Protein AF-A0A8H3KXW8-F1 (afdb_monomer)

Foldseek 3Di:
DDDPPDPPPPPKDWDQKDKDWDQDPVRDIDMDIDGQQQKFWFDDPPDPIWIWGFHTKIWDQDPVRDIFIKTFTFTWDFPVDADPPQRFTKTFGDDDPPDPDGMDGPVRTDRDSQWDKDQPQPDPQCDPPGGPPVRRIITTDPCPNVDD

Radius of gyration: 18.52 Å; Cα contacts (8 Å, |Δi|>4): 257; chains: 1; bounding box: 37×43×65 Å

Structure (mmCIF, N/CA/C/O backbone):
data_AF-A0A8H3KXW8-F1
#
_entry.id   AF-A0A8H3KXW8-F1
#
loop_
_atom_site.group_PDB
_atom_site.id
_atom_site.type_symbol
_atom_site.label_atom_id
_atom_site.label_alt_id
_atom_site.label_comp_id
_atom_site.label_asym_id
_atom_site.label_entity_id
_atom_site.label_seq_id
_atom_site.pdbx_PDB_ins_code
_atom_site.Cartn_x
_atom_site.Cartn_y
_atom_site.Cartn_z
_atom_site.occupancy
_atom_site.B_iso_or_equiv
_atom_site.auth_seq_id
_atom_site.auth_comp_id
_atom_site.auth_asym_id
_atom_site.auth_atom_id
_atom_site.pdbx_PDB_model_num
ATOM 1 N N . MET A 1 1 ? -11.038 -1.305 -41.700 1.00 39.34 1 MET A N 1
ATOM 2 C CA . MET A 1 1 ? -10.518 -0.563 -40.534 1.00 39.34 1 MET A CA 1
ATOM 3 C C . MET A 1 1 ? -9.139 -1.139 -40.227 1.00 39.34 1 MET A C 1
ATOM 5 O O . MET A 1 1 ? -9.061 -2.307 -39.873 1.00 39.34 1 MET A O 1
ATOM 9 N N . LYS A 1 2 ? -8.057 -0.414 -40.542 1.00 36.84 2 LYS A N 1
ATOM 10 C CA . LYS A 1 2 ? -6.680 -0.865 -40.278 1.00 36.84 2 LYS A CA 1
ATOM 11 C C . LYS A 1 2 ? -6.368 -0.551 -38.816 1.00 36.84 2 LYS A C 1
ATOM 13 O O . LYS A 1 2 ? -6.433 0.610 -38.436 1.00 36.84 2 LYS A O 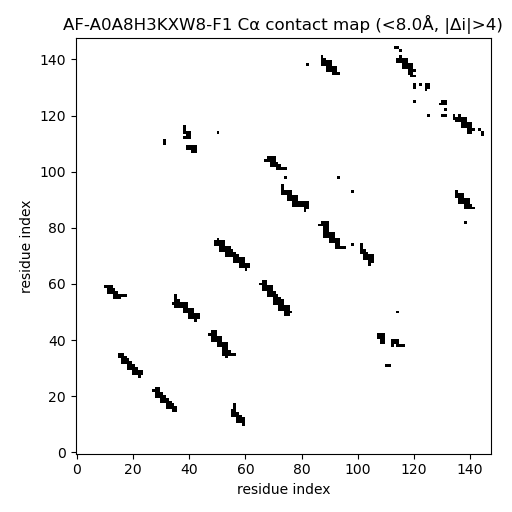1
ATOM 18 N N . PHE A 1 3 ? -6.049 -1.565 -38.020 1.00 43.12 3 PHE A N 1
ATOM 19 C CA . PHE A 1 3 ? -5.385 -1.341 -36.743 1.00 43.12 3 PHE A CA 1
ATOM 20 C C . PHE A 1 3 ? -3.927 -1.009 -37.061 1.00 43.12 3 PHE A C 1
ATOM 22 O O . PHE A 1 3 ? -3.172 -1.881 -37.491 1.00 43.12 3 PHE A O 1
ATOM 29 N N . GLU A 1 4 ? -3.548 0.261 -36.929 1.00 48.06 4 GLU A N 1
ATOM 30 C CA . GLU A 1 4 ? -2.139 0.627 -36.837 1.00 48.06 4 GLU A CA 1
ATOM 31 C C . GLU A 1 4 ? -1.618 0.024 -35.534 1.00 48.06 4 GLU A C 1
ATOM 33 O O . GLU A 1 4 ? -1.908 0.502 -34.438 1.00 48.06 4 GLU A O 1
ATOM 38 N N . ALA A 1 5 ? -0.922 -1.105 -35.643 1.00 52.34 5 ALA A N 1
ATOM 39 C CA . ALA A 1 5 ? -0.201 -1.668 -34.520 1.00 52.34 5 ALA A CA 1
ATOM 40 C C . ALA A 1 5 ? 0.919 -0.685 -34.161 1.00 52.34 5 ALA A C 1
ATOM 42 O O . ALA A 1 5 ? 1.947 -0.626 -34.836 1.00 52.34 5 ALA A O 1
ATOM 43 N N . ALA A 1 6 ? 0.710 0.108 -33.109 1.00 55.19 6 ALA A N 1
ATOM 44 C CA . ALA A 1 6 ? 1.792 0.839 -32.479 1.00 55.19 6 ALA A CA 1
ATOM 45 C C . ALA A 1 6 ? 2.798 -0.197 -31.968 1.00 55.19 6 ALA A C 1
ATOM 47 O O . ALA A 1 6 ? 2.491 -1.003 -31.086 1.00 55.19 6 ALA A O 1
ATOM 48 N N . LEU A 1 7 ? 3.994 -0.199 -32.554 1.00 43.94 7 LEU A N 1
ATOM 49 C CA . LEU A 1 7 ? 5.129 -0.992 -32.100 1.00 43.94 7 LEU A CA 1
ATOM 50 C C . LEU A 1 7 ? 5.607 -0.372 -30.783 1.00 43.94 7 LEU A C 1
ATOM 52 O O . LEU A 1 7 ? 6.553 0.411 -30.739 1.00 43.94 7 LEU A O 1
ATOM 56 N N . MET A 1 8 ? 4.878 -0.637 -29.699 1.00 49.66 8 MET A N 1
ATOM 57 C CA . MET A 1 8 ? 5.276 -0.165 -28.387 1.00 49.66 8 MET A CA 1
ATOM 58 C C . MET A 1 8 ? 6.498 -0.984 -27.973 1.00 49.66 8 MET A C 1
ATOM 60 O O . MET A 1 8 ? 6.398 -2.177 -27.690 1.00 49.66 8 MET A O 1
ATOM 64 N N . ASN A 1 9 ? 7.670 -0.355 -27.958 1.00 47.19 9 ASN A N 1
ATOM 65 C CA . ASN A 1 9 ? 8.865 -0.918 -27.345 1.00 47.19 9 ASN A CA 1
ATOM 66 C C . ASN A 1 9 ? 8.677 -0.903 -25.816 1.00 47.19 9 ASN A C 1
ATOM 68 O O . ASN A 1 9 ? 9.209 -0.047 -25.111 1.00 47.19 9 ASN A O 1
ATOM 72 N N . VAL A 1 10 ? 7.815 -1.786 -25.304 1.00 57.22 10 VAL A N 1
ATOM 73 C CA . VAL A 1 10 ? 7.442 -1.836 -23.885 1.00 57.22 10 VAL A CA 1
ATOM 74 C C . VAL A 1 10 ? 8.453 -2.689 -23.135 1.00 57.22 10 VAL A C 1
ATOM 76 O O . VAL A 1 10 ? 8.154 -3.796 -22.694 1.00 57.22 10 VAL A O 1
ATOM 79 N N . SER A 1 11 ? 9.671 -2.186 -22.948 1.00 64.31 11 SER A N 1
ATOM 80 C CA . SER A 1 11 ? 10.576 -2.765 -21.953 1.00 64.31 11 SER A CA 1
ATOM 81 C C . SER A 1 11 ? 10.154 -2.303 -20.549 1.00 64.31 11 SER A C 1
ATOM 83 O O . SER A 1 11 ? 10.885 -1.578 -19.872 1.00 64.31 11 SER A O 1
ATOM 85 N N . THR A 1 12 ? 8.940 -2.654 -20.117 1.00 73.50 12 THR A N 1
ATOM 86 C CA . THR A 1 12 ? 8.505 -2.399 -18.738 1.00 73.50 12 THR A CA 1
ATOM 87 C C . THR A 1 12 ? 9.078 -3.494 -17.851 1.00 73.50 12 THR A C 1
ATOM 89 O O . THR A 1 12 ? 8.701 -4.660 -17.956 1.00 73.50 12 THR A O 1
ATOM 92 N N . SER A 1 13 ? 10.012 -3.122 -16.980 1.00 87.38 13 SER A N 1
ATOM 93 C CA . SER A 1 13 ? 10.579 -4.025 -15.978 1.00 87.38 13 SER A CA 1
ATOM 94 C C . SER A 1 13 ? 9.800 -3.903 -14.674 1.00 87.38 13 SER A C 1
ATOM 96 O O . SER A 1 13 ? 9.566 -2.789 -14.203 1.00 87.38 13 SER A O 1
ATOM 98 N N . TRP A 1 14 ? 9.428 -5.045 -14.099 1.00 92.69 14 TRP A N 1
ATOM 99 C CA . TRP A 1 14 ? 8.703 -5.143 -12.833 1.00 92.69 14 TRP A CA 1
ATOM 100 C C . TRP A 1 14 ? 9.638 -5.544 -11.696 1.00 92.69 14 TRP A C 1
ATOM 102 O O . TRP A 1 14 ? 10.580 -6.312 -11.894 1.00 92.69 14 TRP A O 1
ATOM 112 N N . TYR A 1 15 ? 9.355 -5.042 -10.499 1.00 93.69 15 TYR A N 1
ATOM 113 C CA . TYR A 1 15 ? 10.191 -5.202 -9.318 1.00 93.69 15 TYR A CA 1
ATOM 114 C C . TYR A 1 15 ? 9.348 -5.603 -8.108 1.00 93.69 15 TYR A C 1
ATOM 116 O O . TYR A 1 15 ? 8.161 -5.297 -8.022 1.00 93.69 15 TYR A O 1
ATOM 124 N N . LYS A 1 16 ? 9.983 -6.292 -7.155 1.00 94.19 16 LYS A N 1
ATOM 125 C CA . LYS A 1 16 ? 9.381 -6.601 -5.848 1.00 94.19 16 LYS A CA 1
ATOM 126 C C . LYS A 1 16 ? 9.651 -5.525 -4.795 1.00 94.19 16 LYS A C 1
ATOM 128 O O . LYS A 1 16 ? 8.946 -5.477 -3.794 1.00 94.19 16 LYS A O 1
ATOM 133 N N . LEU A 1 17 ? 10.683 -4.714 -5.027 1.00 92.94 17 LEU A N 1
ATOM 134 C CA . LEU A 1 17 ? 11.222 -3.722 -4.108 1.00 92.94 17 LEU A CA 1
ATOM 135 C C . LEU A 1 17 ? 11.640 -2.475 -4.893 1.00 92.94 17 LEU A C 1
ATOM 137 O O . LEU A 1 17 ? 12.267 -2.594 -5.948 1.00 92.94 17 LEU A O 1
ATOM 141 N N . ALA A 1 18 ? 11.365 -1.300 -4.338 1.00 91.75 18 ALA A N 1
ATOM 142 C CA . ALA A 1 18 ? 12.002 -0.043 -4.706 1.00 91.75 18 ALA A CA 1
ATOM 143 C C . ALA A 1 18 ? 12.458 0.705 -3.450 1.00 91.75 18 ALA A C 1
ATOM 145 O O . ALA A 1 18 ? 11.984 0.449 -2.346 1.00 91.75 18 ALA A O 1
ATOM 146 N N . SER A 1 19 ? 13.383 1.643 -3.622 1.00 90.25 19 SER A N 1
ATOM 147 C CA . SER A 1 19 ? 13.744 2.580 -2.565 1.00 90.25 19 SER A CA 1
ATOM 148 C C . SER A 1 19 ? 14.071 3.939 -3.151 1.00 90.25 19 SER A C 1
ATOM 150 O O . SER A 1 19 ? 14.638 4.001 -4.245 1.00 90.25 19 SER A O 1
ATOM 152 N N . TYR A 1 20 ? 13.789 4.999 -2.407 1.00 87.50 20 TYR A N 1
ATOM 153 C CA . TYR A 1 20 ? 14.197 6.355 -2.751 1.00 87.50 20 TYR A CA 1
ATOM 154 C C . TYR A 1 20 ? 14.720 7.081 -1.513 1.00 87.50 20 TYR A C 1
ATOM 156 O O . TYR A 1 20 ? 14.417 6.699 -0.383 1.00 87.50 20 TYR A O 1
ATOM 164 N N . THR A 1 21 ? 15.541 8.100 -1.745 1.00 88.38 21 THR A N 1
ATOM 165 C CA . THR A 1 21 ? 16.119 8.948 -0.701 1.00 88.38 21 THR A CA 1
ATOM 166 C C . THR A 1 21 ? 15.577 10.358 -0.875 1.00 88.38 21 THR A C 1
ATOM 168 O O . THR A 1 21 ? 15.462 10.826 -2.008 1.00 88.38 21 THR A O 1
ATOM 171 N N . PHE A 1 22 ? 15.258 11.022 0.227 1.00 84.81 22 PHE A N 1
ATOM 172 C CA . PHE A 1 22 ? 14.834 12.416 0.257 1.00 84.81 22 PHE A CA 1
ATOM 173 C C . PHE A 1 22 ? 15.553 13.152 1.390 1.00 84.81 22 PHE A C 1
ATOM 175 O O . PHE A 1 22 ? 16.077 12.525 2.311 1.00 84.81 22 PHE A O 1
ATOM 182 N N . GLU A 1 23 ? 15.608 14.473 1.290 1.00 87.81 23 GLU A N 1
ATOM 183 C CA . GLU A 1 23 ? 16.160 15.343 2.326 1.00 87.81 23 GLU A CA 1
ATOM 184 C C . GLU A 1 23 ? 15.016 15.847 3.210 1.00 87.81 23 GLU A C 1
ATOM 186 O O . GLU A 1 23 ? 14.017 16.366 2.709 1.00 87.81 23 GLU A O 1
ATOM 191 N N . GLU A 1 24 ? 15.129 15.628 4.515 1.00 84.50 24 GLU A N 1
ATOM 192 C CA . GLU A 1 24 ? 14.207 16.164 5.515 1.00 84.50 24 GLU A CA 1
ATOM 193 C C . GLU A 1 24 ? 14.410 17.672 5.709 1.00 84.50 24 GLU A C 1
ATOM 195 O O . GLU A 1 24 ? 15.457 18.220 5.375 1.00 84.50 24 GLU A O 1
ATOM 200 N N . GLU A 1 25 ? 13.454 18.343 6.358 1.00 84.88 25 GLU A N 1
ATOM 201 C CA . GLU A 1 25 ? 13.602 19.754 6.764 1.00 84.88 25 GLU A CA 1
ATOM 202 C C . GLU A 1 25 ? 14.837 19.989 7.654 1.00 84.88 25 GLU A C 1
ATOM 204 O O . GLU A 1 25 ? 15.406 21.078 7.674 1.00 84.88 25 GLU A O 1
ATOM 209 N N . SER A 1 26 ? 15.276 18.949 8.368 1.00 86.88 26 SER A N 1
ATOM 210 C CA . SER A 1 26 ? 16.480 18.932 9.202 1.00 86.88 26 SER A CA 1
ATOM 211 C C . SER A 1 26 ? 17.795 18.866 8.402 1.00 86.88 26 SER A C 1
ATOM 213 O O . SER A 1 26 ? 18.867 18.969 8.999 1.00 86.88 26 SER A O 1
ATOM 215 N N . GLY A 1 27 ? 17.737 18.664 7.079 1.00 88.12 27 GLY A N 1
ATOM 216 C CA . GLY A 1 27 ? 18.893 18.394 6.213 1.00 88.12 27 GLY A CA 1
ATOM 217 C C . GLY A 1 27 ? 19.390 16.941 6.261 1.00 88.12 27 GLY A C 1
ATOM 218 O O . GLY A 1 27 ? 20.401 16.602 5.644 1.00 88.12 27 GLY A O 1
ATOM 219 N N . ILE A 1 28 ? 18.712 16.058 7.005 1.00 90.06 28 ILE A N 1
ATOM 220 C CA . ILE A 1 28 ? 19.045 14.630 7.068 1.00 90.06 28 ILE A CA 1
ATOM 221 C C . ILE A 1 28 ? 18.528 13.928 5.809 1.00 90.06 28 ILE A C 1
ATOM 223 O O . ILE A 1 28 ? 17.376 14.091 5.413 1.00 90.06 28 ILE A O 1
ATOM 227 N N . LEU A 1 29 ? 19.378 13.101 5.195 1.00 88.75 29 LEU A N 1
ATOM 228 C CA . LEU A 1 29 ? 18.972 12.230 4.095 1.00 88.75 29 LEU A CA 1
ATOM 229 C C . LEU A 1 29 ? 18.317 10.958 4.637 1.00 88.75 29 LEU A C 1
ATOM 231 O O . LEU A 1 29 ? 19.000 10.070 5.154 1.00 88.75 29 LEU A O 1
ATOM 235 N N . SER A 1 30 ? 17.008 10.847 4.444 1.00 85.56 30 SER A N 1
ATOM 236 C CA . SER A 1 30 ? 16.207 9.690 4.833 1.00 85.56 30 SER A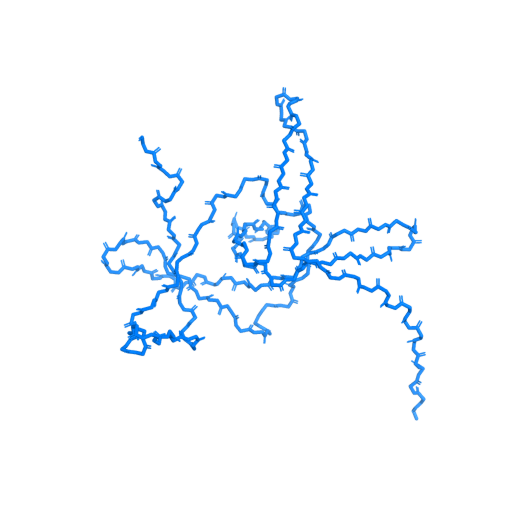 CA 1
ATOM 237 C C . SER A 1 30 ? 15.877 8.813 3.635 1.00 85.56 30 SER A C 1
ATOM 239 O O . SER A 1 30 ? 15.731 9.281 2.505 1.00 85.56 30 SER A O 1
ATOM 241 N N . LYS A 1 31 ? 15.795 7.499 3.867 1.00 87.88 31 LYS A N 1
ATOM 242 C CA . LYS A 1 31 ? 15.570 6.496 2.821 1.00 87.88 31 LYS A CA 1
ATOM 243 C C . LYS A 1 31 ? 14.308 5.690 3.096 1.00 87.88 31 LYS A C 1
ATOM 245 O O . LYS A 1 31 ? 14.187 5.071 4.148 1.00 87.88 31 LYS A O 1
ATOM 250 N N . VAL A 1 32 ? 13.427 5.633 2.104 1.00 86.00 32 VAL A N 1
ATOM 251 C CA . VAL A 1 32 ? 12.176 4.867 2.132 1.00 86.00 32 VAL A CA 1
ATOM 252 C C . VAL A 1 32 ? 12.343 3.594 1.316 1.00 86.00 32 VAL A C 1
ATOM 254 O O . VAL A 1 32 ? 12.946 3.609 0.240 1.00 86.00 32 VAL A O 1
ATOM 257 N N . TYR A 1 33 ? 11.789 2.495 1.821 1.00 89.25 33 TYR A N 1
ATOM 258 C CA . TYR A 1 33 ? 11.693 1.218 1.121 1.00 89.25 33 TYR A CA 1
ATOM 259 C C . TYR A 1 33 ? 10.227 0.910 0.825 1.00 89.25 33 TYR A C 1
ATOM 261 O O . TYR A 1 33 ? 9.369 1.114 1.675 1.00 89.25 33 TYR A O 1
ATOM 269 N N . LEU A 1 34 ? 9.958 0.422 -0.383 1.00 91.44 34 LEU A N 1
ATOM 270 C CA . LEU A 1 34 ? 8.626 0.070 -0.863 1.00 91.44 34 LEU A CA 1
ATOM 271 C C . LEU A 1 34 ? 8.639 -1.368 -1.360 1.00 91.44 34 LEU A C 1
ATOM 273 O O . LEU A 1 34 ? 9.384 -1.689 -2.290 1.00 91.44 34 LEU A O 1
ATOM 277 N N . HIS A 1 35 ? 7.784 -2.207 -0.795 1.00 92.81 35 HIS A N 1
ATOM 278 C CA . HIS A 1 35 ? 7.608 -3.596 -1.188 1.00 92.81 35 HIS A CA 1
ATOM 279 C C . HIS A 1 35 ? 6.227 -3.822 -1.794 1.00 92.81 35 HIS A C 1
ATOM 281 O O . HIS A 1 35 ? 5.257 -3.113 -1.524 1.00 92.81 35 HIS A O 1
ATOM 287 N N . LEU A 1 36 ? 6.121 -4.866 -2.614 1.00 93.12 36 LEU A N 1
ATOM 288 C CA . LEU A 1 36 ? 4.813 -5.407 -2.968 1.00 93.12 36 LEU A CA 1
ATOM 289 C C . LEU A 1 36 ? 4.063 -5.822 -1.698 1.00 93.12 36 LEU A C 1
ATOM 291 O O . LEU A 1 36 ? 4.591 -6.579 -0.889 1.00 93.12 36 LEU A O 1
ATOM 295 N N . GLY A 1 37 ? 2.817 -5.374 -1.574 1.00 92.38 37 GLY A N 1
ATOM 296 C CA . GLY A 1 37 ? 1.979 -5.616 -0.404 1.00 92.38 37 GLY A CA 1
ATOM 297 C C . GLY A 1 37 ? 2.088 -4.553 0.686 1.00 92.38 37 GLY A C 1
ATOM 298 O O . GLY A 1 37 ? 1.276 -4.597 1.606 1.00 92.38 37 GLY A O 1
ATOM 2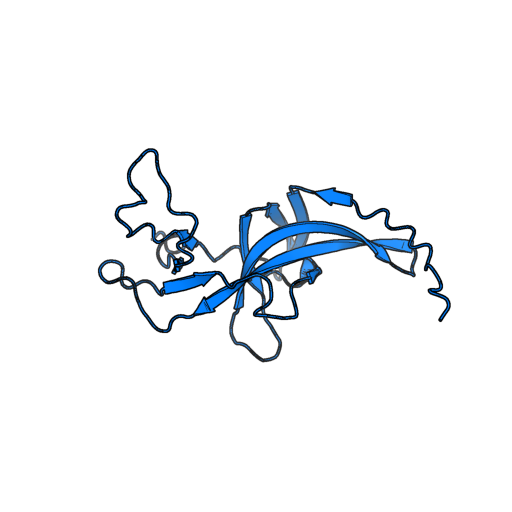99 N N . ASP A 1 38 ? 3.010 -3.589 0.577 1.00 92.69 38 ASP A N 1
ATOM 300 C CA 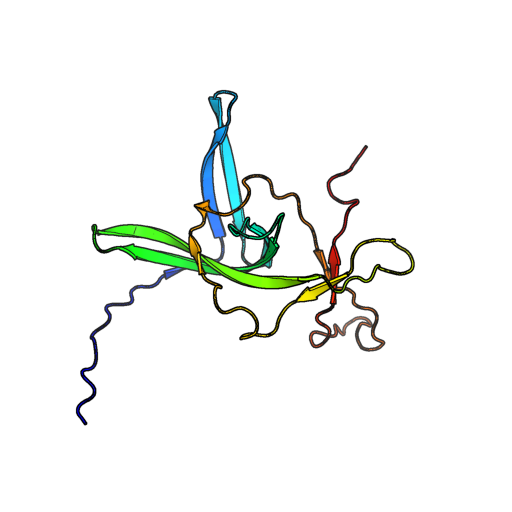. ASP A 1 38 ? 3.072 -2.483 1.533 1.00 92.69 38 ASP A CA 1
ATOM 301 C C . ASP A 1 38 ? 1.802 -1.631 1.452 1.00 92.69 38 ASP A C 1
ATOM 303 O O . ASP A 1 38 ? 1.263 -1.369 0.367 1.00 92.69 38 ASP A O 1
ATOM 307 N N . PHE A 1 39 ? 1.345 -1.184 2.620 1.00 92.19 39 PHE A N 1
ATOM 308 C CA . PHE A 1 39 ? 0.265 -0.217 2.756 1.00 92.19 39 PHE A CA 1
ATOM 309 C C . PHE A 1 39 ? 0.842 1.193 2.731 1.00 92.19 39 PHE A C 1
ATOM 311 O O . PHE A 1 39 ? 1.848 1.474 3.382 1.00 92.19 39 PHE A O 1
ATOM 318 N N . ILE A 1 40 ? 0.201 2.075 1.978 1.00 91.12 40 ILE A N 1
ATOM 319 C CA . ILE A 1 40 ? 0.671 3.439 1.759 1.00 91.12 40 ILE A CA 1
ATOM 320 C C . ILE A 1 40 ? -0.473 4.438 1.872 1.00 91.12 40 ILE A C 1
ATOM 322 O O . ILE A 1 40 ? -1.634 4.110 1.612 1.00 91.12 40 ILE A O 1
ATOM 326 N N . THR A 1 41 ? -0.107 5.668 2.217 1.00 90.81 41 THR A N 1
ATOM 327 C CA . THR A 1 41 ? -0.972 6.842 2.116 1.00 90.81 41 THR A CA 1
ATOM 328 C C . THR A 1 41 ? -0.596 7.617 0.855 1.00 90.81 41 THR A C 1
ATOM 330 O O . THR A 1 41 ? 0.587 7.824 0.574 1.00 90.81 41 THR A O 1
ATOM 333 N N . ILE A 1 42 ? -1.604 8.016 0.084 1.00 88.00 42 ILE A N 1
ATOM 334 C CA . ILE A 1 42 ? -1.494 8.877 -1.093 1.00 88.00 42 ILE A CA 1
ATOM 335 C C . ILE A 1 42 ? -2.443 10.057 -0.874 1.00 88.00 42 ILE A C 1
ATOM 337 O O . ILE A 1 42 ? -3.620 9.857 -0.573 1.00 88.00 42 ILE A O 1
ATOM 341 N N . TYR A 1 43 ? -1.943 11.277 -1.052 1.00 80.00 43 TYR A N 1
ATOM 342 C CA . TYR A 1 43 ? -2.760 12.489 -1.031 1.00 80.00 43 TYR A CA 1
ATOM 343 C C . TYR A 1 43 ? -3.263 12.770 -2.457 1.00 80.00 43 TYR A C 1
ATOM 345 O O . TYR A 1 43 ? -2.465 13.022 -3.363 1.00 80.00 43 TYR A O 1
ATOM 353 N N . GLU A 1 44 ? -4.576 12.665 -2.683 1.00 72.12 44 GLU A N 1
ATOM 354 C CA . GLU A 1 44 ? -5.225 13.140 -3.917 1.00 72.12 44 GLU A CA 1
ATOM 355 C C . GLU A 1 44 ? -5.708 14.583 -3.683 1.00 72.12 44 GLU A C 1
ATOM 357 O O . GLU A 1 44 ? -6.119 14.903 -2.574 1.00 72.12 44 GLU A O 1
ATOM 362 N N . GLU A 1 45 ? -5.657 15.453 -4.701 1.00 59.88 45 GLU A N 1
ATOM 363 C CA . GLU A 1 45 ? -5.923 16.907 -4.578 1.00 59.88 45 GLU A CA 1
ATOM 364 C C . GLU A 1 45 ? -7.272 17.261 -3.908 1.00 59.88 45 GLU A C 1
ATOM 366 O O . GLU A 1 45 ? -7.385 18.334 -3.321 1.00 59.88 45 GLU A O 1
ATOM 371 N N . ASP A 1 46 ? -8.250 16.346 -3.926 1.00 57.69 46 ASP A N 1
ATOM 372 C CA . ASP A 1 46 ? -9.606 16.535 -3.387 1.00 57.69 46 ASP A CA 1
ATOM 373 C C . ASP A 1 46 ? -9.904 15.733 -2.095 1.00 57.69 46 ASP A C 1
ATOM 375 O O . ASP A 1 46 ? -11.042 15.732 -1.613 1.00 57.69 46 ASP A O 1
ATOM 379 N N . HIS A 1 47 ? -8.931 15.005 -1.531 1.00 56.00 47 HIS A N 1
ATOM 380 C CA . HIS A 1 47 ? -9.150 14.107 -0.387 1.00 56.00 47 HIS A CA 1
ATOM 381 C C . HIS A 1 47 ? -8.087 14.258 0.707 1.00 56.00 47 HIS A C 1
ATOM 383 O O . HIS A 1 47 ? -6.893 14.239 0.426 1.00 56.00 47 HIS A O 1
ATOM 389 N N . GLU A 1 48 ? -8.540 14.343 1.966 1.00 70.25 48 GLU A N 1
ATOM 390 C CA . GLU A 1 48 ? -7.687 14.624 3.132 1.00 70.25 48 GLU A CA 1
ATOM 391 C C . GLU A 1 48 ? -6.602 13.552 3.367 1.00 70.25 48 GLU A C 1
ATOM 393 O O . GLU A 1 48 ? -5.470 13.926 3.638 1.00 70.25 48 GLU A O 1
ATOM 398 N N . GLU A 1 49 ? -6.876 12.256 3.157 1.00 79.44 49 GLU A N 1
ATOM 399 C CA . GLU A 1 49 ? -5.889 11.158 3.077 1.00 79.44 49 GLU A CA 1
ATOM 400 C C . GLU A 1 49 ? -6.527 9.949 2.361 1.00 79.44 49 GLU A C 1
ATOM 402 O O . GLU A 1 49 ? -7.652 9.568 2.682 1.00 79.44 49 GLU A O 1
ATOM 407 N N . SER A 1 50 ? -5.836 9.302 1.413 1.00 87.25 50 SER A N 1
ATOM 408 C CA . SER A 1 50 ? -6.310 8.053 0.785 1.00 87.25 50 SER A CA 1
ATOM 409 C C . SER A 1 50 ? -5.339 6.898 1.015 1.00 87.25 50 SER A C 1
ATOM 411 O O . SER A 1 50 ? -4.127 7.059 0.889 1.00 87.25 50 SER A O 1
ATOM 413 N N . TYR A 1 51 ? -5.862 5.704 1.306 1.00 91.25 51 TYR A N 1
ATOM 414 C CA . TYR A 1 51 ? -5.043 4.527 1.611 1.00 91.25 51 TYR A CA 1
ATOM 415 C C . TYR A 1 51 ? -5.054 3.507 0.481 1.00 91.25 51 TYR A C 1
ATOM 417 O O . TYR A 1 51 ? -6.098 3.218 -0.107 1.00 91.25 51 TYR A O 1
ATOM 425 N N . ALA A 1 52 ? -3.903 2.899 0.216 1.00 91.94 52 ALA A N 1
ATOM 426 C CA . ALA A 1 52 ? -3.770 1.891 -0.823 1.00 91.94 52 ALA A CA 1
ATOM 427 C C . ALA A 1 52 ? -2.777 0.788 -0.441 1.00 91.94 52 ALA A C 1
ATOM 429 O O . ALA A 1 52 ? -1.967 0.945 0.471 1.00 91.94 52 ALA A O 1
ATOM 430 N N . VAL A 1 53 ? -2.827 -0.330 -1.162 1.00 93.38 53 VAL A N 1
ATOM 431 C CA . VAL A 1 53 ? -1.826 -1.403 -1.092 1.00 93.38 53 VAL A CA 1
ATOM 432 C C . VAL A 1 53 ? -1.080 -1.511 -2.417 1.00 93.38 53 VAL A C 1
ATOM 434 O O . VAL A 1 53 ? -1.688 -1.490 -3.491 1.00 93.38 53 VAL A O 1
ATOM 437 N N . ILE A 1 54 ? 0.244 -1.651 -2.358 1.00 94.00 54 ILE A N 1
ATOM 438 C CA . ILE A 1 54 ? 1.081 -1.797 -3.552 1.00 94.00 54 ILE A CA 1
ATOM 439 C C . ILE A 1 54 ? 0.868 -3.185 -4.167 1.00 94.00 54 ILE A C 1
ATOM 441 O O . ILE A 1 54 ? 1.150 -4.217 -3.559 1.00 94.00 54 ILE A O 1
ATOM 445 N N . LYS A 1 55 ? 0.415 -3.220 -5.421 1.00 94.56 55 LYS A N 1
ATOM 446 C CA . LYS A 1 55 ? 0.227 -4.444 -6.222 1.00 94.56 55 LYS A CA 1
ATOM 447 C C . LYS A 1 55 ? 1.296 -4.630 -7.287 1.00 94.56 55 LYS A C 1
ATOM 449 O O . LYS A 1 55 ? 1.446 -5.726 -7.819 1.00 94.56 55 LYS A O 1
ATOM 454 N N . GLY A 1 56 ? 2.025 -3.569 -7.606 1.00 94.12 56 GLY A N 1
ATOM 455 C CA . GLY A 1 56 ? 3.035 -3.582 -8.645 1.00 94.12 56 GLY A CA 1
ATOM 456 C C . GLY A 1 56 ? 4.036 -2.461 -8.458 1.00 94.12 56 GLY A C 1
ATOM 457 O O . GLY A 1 56 ? 3.670 -1.367 -8.043 1.00 94.12 56 GLY A O 1
ATOM 458 N N . ILE A 1 57 ? 5.289 -2.729 -8.803 1.00 95.44 57 ILE A N 1
ATOM 459 C CA . ILE A 1 57 ? 6.341 -1.722 -8.896 1.00 95.44 57 ILE A CA 1
ATOM 460 C C . ILE A 1 57 ? 6.991 -1.916 -10.254 1.00 95.44 57 ILE A C 1
ATOM 462 O O . ILE A 1 57 ? 7.381 -3.034 -10.596 1.00 95.44 57 ILE A O 1
ATOM 466 N N . PHE A 1 58 ? 7.100 -0.854 -11.039 1.00 93.94 58 PHE A N 1
ATOM 467 C CA . PHE A 1 58 ? 7.723 -0.934 -12.350 1.00 93.94 58 PHE A CA 1
ATOM 468 C C . PHE A 1 58 ? 8.503 0.326 -12.685 1.00 93.94 58 PHE A C 1
ATOM 470 O O . PHE A 1 58 ? 8.326 1.385 -12.086 1.00 93.94 58 PHE A O 1
ATOM 477 N N . ARG A 1 59 ? 9.386 0.198 -13.671 1.00 91.88 59 ARG A N 1
ATOM 478 C CA . ARG A 1 59 ? 10.158 1.314 -14.209 1.00 91.88 59 ARG A CA 1
ATOM 479 C C . ARG A 1 59 ? 9.824 1.511 -15.678 1.00 91.88 59 ARG A C 1
ATOM 481 O O . ARG A 1 59 ? 9.760 0.540 -16.429 1.00 91.88 59 ARG A O 1
ATOM 488 N N . HIS A 1 60 ? 9.661 2.763 -16.085 1.00 87.44 60 HIS A N 1
ATOM 489 C CA . HIS A 1 60 ? 9.357 3.144 -17.461 1.00 87.44 60 HIS A CA 1
ATOM 490 C C . HIS A 1 60 ? 10.342 4.204 -17.963 1.00 87.44 60 HIS A C 1
ATOM 492 O O . HIS A 1 60 ? 10.739 5.095 -17.208 1.00 87.44 60 HIS A O 1
ATOM 498 N N . LYS A 1 61 ? 10.760 4.085 -19.228 1.00 88.00 61 LYS A N 1
ATOM 499 C CA . LYS A 1 61 ? 11.628 5.057 -19.899 1.00 88.00 61 LYS A CA 1
ATOM 500 C C . LYS A 1 61 ? 10.754 6.141 -20.529 1.00 88.00 61 LYS A C 1
ATOM 502 O O . LYS A 1 61 ? 9.993 5.841 -21.440 1.00 88.00 61 LYS A O 1
ATOM 507 N N . SER A 1 62 ? 10.855 7.368 -20.028 1.00 80.62 62 SER A N 1
ATOM 508 C CA . SER A 1 62 ? 10.103 8.517 -20.542 1.00 80.62 62 SER A CA 1
ATOM 509 C C . SER A 1 62 ? 10.719 9.062 -21.837 1.00 80.62 62 SER A C 1
ATOM 511 O O . SER A 1 62 ? 11.833 8.697 -22.217 1.00 80.62 62 SER A O 1
ATOM 513 N N . ASN A 1 63 ? 10.018 9.994 -22.485 1.00 84.81 63 ASN A N 1
ATOM 514 C CA . ASN A 1 63 ? 10.418 10.641 -23.741 1.00 84.81 63 ASN A CA 1
ATOM 515 C C . ASN A 1 63 ? 11.733 11.432 -23.646 1.00 84.81 63 ASN A C 1
ATOM 517 O O . ASN A 1 63 ? 12.328 11.756 -24.665 1.00 84.81 63 ASN A O 1
ATOM 521 N N . ASN A 1 64 ? 12.190 11.750 -22.433 1.00 88.81 64 ASN A N 1
ATOM 522 C CA . ASN A 1 64 ? 13.480 12.400 -22.180 1.00 88.81 64 ASN A CA 1
ATOM 523 C C . ASN A 1 64 ? 14.633 11.400 -21.971 1.00 88.81 64 ASN A C 1
ATOM 525 O O . ASN A 1 64 ? 15.650 11.747 -21.372 1.00 88.81 64 ASN A O 1
ATOM 529 N N . ASP A 1 65 ? 14.429 10.148 -22.375 1.00 85.31 65 ASP A N 1
ATOM 530 C CA . ASP A 1 65 ? 15.338 9.018 -22.211 1.00 85.31 65 ASP A CA 1
ATOM 531 C C . ASP A 1 65 ? 15.689 8.628 -20.763 1.00 85.31 65 ASP A C 1
ATOM 533 O O . ASP A 1 65 ? 16.481 7.705 -20.547 1.00 85.31 65 ASP A O 1
ATOM 537 N N . LYS A 1 66 ? 15.066 9.257 -19.760 1.00 89.00 66 LYS A N 1
ATOM 538 C CA . LYS A 1 66 ? 15.264 8.926 -18.345 1.00 89.00 66 LYS A CA 1
ATOM 539 C C . LYS A 1 66 ? 14.277 7.862 -17.888 1.00 89.00 66 LYS A C 1
ATOM 541 O O . LYS A 1 66 ? 13.137 7.784 -18.347 1.00 89.00 66 LYS A O 1
ATOM 546 N N . TYR A 1 67 ? 14.723 7.055 -16.935 1.00 88.31 67 TYR A N 1
ATOM 547 C CA . TYR A 1 67 ? 13.881 6.063 -16.287 1.00 88.31 67 TYR A CA 1
ATOM 548 C C . TYR A 1 67 ? 13.210 6.633 -15.041 1.00 88.31 67 TYR A C 1
ATOM 550 O O . TYR A 1 67 ? 13.872 7.232 -14.197 1.00 88.31 67 TYR A O 1
ATOM 558 N N . TYR A 1 68 ? 11.918 6.360 -14.902 1.00 89.06 68 TYR A N 1
ATOM 559 C CA . TYR A 1 68 ? 11.101 6.743 -13.756 1.00 89.06 68 TYR A CA 1
ATOM 560 C C . TYR A 1 68 ? 10.445 5.511 -13.142 1.00 89.06 68 TYR A C 1
ATOM 562 O O . TYR A 1 68 ? 10.107 4.564 -13.858 1.00 89.06 68 TYR A O 1
ATOM 570 N N . ALA A 1 69 ? 10.294 5.518 -11.820 1.00 91.56 69 ALA A N 1
ATOM 571 C CA . ALA A 1 69 ? 9.677 4.438 -11.064 1.00 91.56 69 ALA A CA 1
ATOM 572 C C . ALA A 1 69 ? 8.219 4.769 -10.733 1.00 91.56 69 ALA A C 1
ATOM 574 O O . ALA A 1 69 ? 7.891 5.889 -10.335 1.00 91.56 69 ALA A O 1
ATOM 575 N N . PHE A 1 70 ? 7.367 3.762 -10.871 1.00 93.12 70 PHE A N 1
ATOM 576 C CA . PHE A 1 70 ? 5.933 3.846 -10.662 1.00 93.12 70 PHE A CA 1
ATOM 577 C C . PHE A 1 70 ? 5.447 2.676 -9.816 1.00 93.12 70 PHE A C 1
ATOM 579 O O . PHE A 1 70 ? 6.032 1.588 -9.826 1.00 93.12 70 PHE A O 1
ATOM 586 N N . ILE A 1 71 ? 4.337 2.906 -9.128 1.00 93.75 71 ILE A N 1
ATOM 587 C CA . ILE A 1 71 ? 3.589 1.905 -8.377 1.00 93.75 71 ILE A CA 1
ATOM 588 C C . ILE A 1 71 ? 2.210 1.707 -8.994 1.00 93.75 71 ILE A C 1
ATOM 590 O O . ILE A 1 71 ? 1.598 2.646 -9.502 1.00 93.75 71 ILE A O 1
ATOM 594 N N . VAL A 1 72 ? 1.731 0.469 -8.932 1.00 93.38 72 VAL A N 1
ATOM 595 C CA . VAL A 1 72 ? 0.340 0.095 -9.184 1.00 93.38 72 VAL A CA 1
ATOM 596 C C . VAL A 1 72 ? -0.301 -0.216 -7.845 1.00 93.38 72 VAL A C 1
ATOM 598 O O . VAL A 1 72 ? 0.276 -0.977 -7.065 1.00 93.38 72 VAL A O 1
ATOM 601 N N . VAL A 1 73 ? -1.488 0.327 -7.593 1.00 93.06 73 VAL A N 1
ATOM 602 C CA . VAL A 1 73 ? -2.168 0.186 -6.304 1.00 93.06 73 VAL A CA 1
ATOM 603 C C . VAL A 1 73 ? -3.586 -0.363 -6.426 1.00 93.06 73 V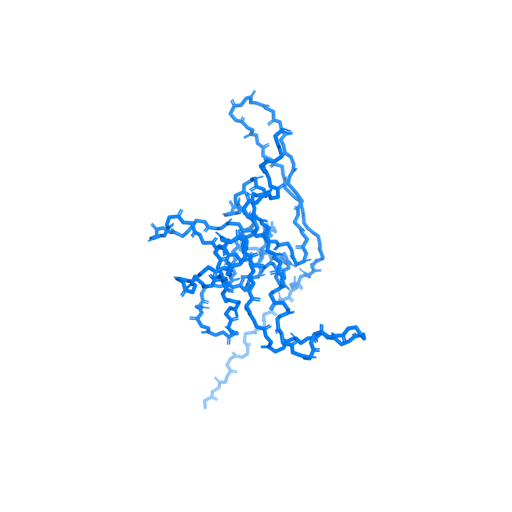AL A C 1
ATOM 605 O O . VAL A 1 73 ? -4.258 -0.190 -7.449 1.00 93.06 73 VAL A O 1
ATOM 608 N N . ASP A 1 74 ? -4.036 -1.008 -5.353 1.00 92.69 74 ASP A N 1
ATOM 609 C CA . ASP A 1 74 ? -5.455 -1.216 -5.061 1.00 92.69 74 ASP A CA 1
ATOM 610 C C . ASP A 1 74 ? -5.853 -0.296 -3.908 1.00 92.69 74 ASP A C 1
ATOM 612 O O . ASP A 1 74 ? -5.151 -0.224 -2.899 1.00 92.69 74 ASP A O 1
ATOM 616 N N . TRP A 1 75 ? -6.974 0.401 -4.066 1.00 92.75 75 TRP A N 1
ATOM 617 C CA . TRP A 1 75 ? -7.454 1.377 -3.095 1.00 92.75 75 TRP A CA 1
ATOM 618 C C . TRP A 1 75 ? -8.263 0.740 -1.976 1.00 92.75 75 TRP A C 1
ATOM 620 O O . TRP A 1 75 ? -9.005 -0.222 -2.192 1.00 92.75 75 TRP A O 1
ATOM 630 N N . PHE A 1 76 ? -8.165 1.340 -0.797 1.00 92.75 76 PHE A N 1
ATOM 631 C CA . PHE A 1 76 ? -9.097 1.125 0.292 1.00 92.75 76 PHE A CA 1
ATOM 632 C C . PHE A 1 76 ? -10.199 2.181 0.254 1.00 92.75 76 PHE A C 1
ATOM 634 O O . PHE A 1 76 ? -9.939 3.373 0.116 1.00 92.75 76 PHE A O 1
ATOM 641 N N . GLU A 1 77 ? -11.433 1.724 0.404 1.00 91.75 77 GLU A N 1
ATOM 642 C CA . GLU A 1 77 ? -12.619 2.550 0.584 1.00 91.75 77 GLU A CA 1
ATOM 643 C C . GLU A 1 77 ? -13.041 2.497 2.051 1.00 91.75 77 GLU A C 1
ATOM 645 O O . GLU A 1 77 ? -13.112 1.412 2.637 1.00 91.75 77 GLU A O 1
ATOM 650 N N . ASP A 1 78 ? -13.293 3.657 2.651 1.00 91.44 78 ASP A N 1
ATOM 651 C CA . ASP A 1 78 ? -13.828 3.729 4.007 1.00 91.44 78 ASP A CA 1
ATOM 652 C C . ASP A 1 78 ? -15.254 3.170 4.026 1.00 91.44 78 ASP A C 1
ATOM 654 O O . ASP A 1 78 ? -16.094 3.534 3.203 1.00 91.44 78 ASP A O 1
ATOM 658 N N . THR A 1 79 ? -15.534 2.259 4.955 1.00 93.38 79 THR A N 1
ATOM 659 C CA . THR A 1 79 ? -16.877 1.682 5.085 1.00 93.38 79 THR A CA 1
ATOM 660 C C . THR A 1 79 ? -17.806 2.520 5.964 1.00 93.38 79 THR A C 1
ATOM 662 O O . THR A 1 79 ? -18.998 2.222 6.026 1.00 93.38 79 THR A O 1
ATOM 665 N N . GLY A 1 80 ? -17.277 3.522 6.675 1.00 94.12 80 GLY A N 1
ATOM 666 C CA . GLY A 1 80 ? -17.993 4.280 7.703 1.00 94.12 80 GLY A CA 1
ATOM 667 C C . GLY A 1 80 ? -18.311 3.463 8.962 1.00 94.12 80 GLY A C 1
ATOM 668 O O . GLY A 1 80 ? -19.072 3.919 9.813 1.00 94.12 80 GLY A O 1
ATOM 669 N N . ALA A 1 81 ? -17.768 2.248 9.077 1.00 95.12 81 ALA A N 1
ATOM 670 C CA . ALA A 1 81 ? -17.993 1.337 10.191 1.00 95.12 81 ALA A CA 1
ATOM 671 C C . ALA A 1 81 ? -16.698 1.063 10.964 1.00 95.12 81 ALA A C 1
ATOM 673 O O . ALA A 1 81 ? -15.591 1.179 10.441 1.00 95.12 81 ALA A O 1
ATOM 674 N N . GLU A 1 82 ? -16.846 0.622 12.211 1.00 95.62 82 GLU A N 1
ATOM 675 C CA . GLU A 1 82 ? -15.730 0.266 13.084 1.00 95.62 82 GLU A CA 1
ATOM 676 C C . GLU A 1 82 ? -15.776 -1.206 13.490 1.00 95.62 82 GLU A C 1
ATOM 678 O O . GLU A 1 82 ? -16.838 -1.823 13.621 1.00 95.62 82 GLU A O 1
ATOM 683 N N . HIS A 1 83 ? -14.601 -1.770 13.759 1.00 93.88 83 HIS A N 1
ATOM 684 C CA . HIS A 1 83 ? -14.480 -3.090 14.351 1.00 93.88 83 HIS A CA 1
ATOM 685 C C . HIS A 1 83 ? -15.084 -3.087 15.762 1.00 93.88 83 HIS A C 1
ATOM 687 O O . HIS A 1 83 ? -14.693 -2.291 16.618 1.00 93.88 83 HIS A O 1
ATOM 693 N N . SER A 1 84 ? -16.004 -4.015 16.032 1.00 90.06 84 SER A N 1
ATOM 694 C CA . SER A 1 84 ? -16.835 -4.016 17.245 1.00 90.06 84 SER A CA 1
ATOM 695 C C . SER A 1 84 ? -16.034 -3.990 18.552 1.00 90.06 84 SER A C 1
ATOM 697 O O . SER A 1 84 ? -16.446 -3.309 19.496 1.00 90.06 84 SER A O 1
ATOM 699 N N . VAL A 1 85 ? -14.890 -4.684 18.583 1.00 89.69 85 VAL A N 1
ATOM 700 C CA . VAL A 1 85 ? -14.010 -4.817 19.758 1.00 89.69 85 VAL A CA 1
ATOM 701 C C . VAL A 1 85 ? -12.893 -3.775 19.771 1.00 89.69 85 VAL A C 1
ATOM 703 O O . VAL A 1 85 ? -12.662 -3.132 20.786 1.00 89.69 85 VAL A O 1
ATOM 706 N N . LEU A 1 86 ? -12.201 -3.604 18.643 1.00 90.56 86 LEU A N 1
ATOM 707 C CA . LEU A 1 86 ? -10.986 -2.777 18.566 1.00 90.56 86 LEU A CA 1
ATOM 708 C C . LEU A 1 86 ? -11.301 -1.288 18.407 1.00 90.56 86 LEU A C 1
ATOM 710 O O . LEU A 1 86 ? -10.394 -0.472 18.536 1.00 90.56 86 LEU A O 1
ATOM 714 N N . LYS A 1 87 ? -12.552 -0.951 18.057 1.00 93.00 87 LYS A N 1
ATOM 715 C CA . LYS A 1 87 ? -12.986 0.410 17.698 1.00 93.00 87 LYS A CA 1
ATOM 716 C C . LYS A 1 87 ? -12.101 1.054 16.625 1.00 93.00 87 LYS A C 1
ATOM 718 O O . LYS A 1 87 ? -11.931 2.262 16.567 1.00 93.00 87 LYS A O 1
ATOM 723 N N . CYS A 1 88 ? -11.496 0.215 15.785 1.00 93.56 88 CYS A N 1
ATOM 724 C CA . CYS A 1 88 ? -10.675 0.639 14.663 1.00 93.56 88 CYS A CA 1
ATOM 725 C C . CYS A 1 88 ? -11.545 0.736 13.404 1.00 93.56 88 CYS A C 1
ATOM 727 O O . CYS A 1 88 ? -12.379 -0.154 13.201 1.00 93.56 88 CYS A O 1
ATOM 729 N N . PRO A 1 89 ? -11.327 1.738 12.540 1.00 94.94 89 PRO A N 1
ATOM 730 C CA . PRO A 1 89 ? -12.041 1.866 11.277 1.00 94.94 89 PRO A CA 1
ATOM 731 C C . PRO A 1 89 ? -11.907 0.627 10.386 1.00 94.94 89 PRO A C 1
ATOM 733 O O . PRO A 1 89 ? -10.831 0.022 10.275 1.00 94.94 89 PRO A O 1
ATOM 736 N N . LEU A 1 90 ? -13.006 0.267 9.728 1.00 95.50 90 LEU A N 1
ATOM 737 C CA . LEU A 1 90 ? -13.057 -0.787 8.726 1.00 95.50 90 LEU A CA 1
ATOM 738 C C . LEU A 1 90 ? -12.988 -0.181 7.328 1.00 95.50 90 LEU A C 1
ATOM 740 O O . LEU A 1 90 ? -13.754 0.714 6.975 1.00 95.50 90 LEU A O 1
ATOM 744 N N . TYR A 1 91 ? -12.114 -0.746 6.509 1.00 95.00 91 TYR A N 1
ATOM 745 C CA . TYR A 1 91 ? -11.955 -0.396 5.108 1.00 95.00 91 TYR A CA 1
ATOM 746 C C . TYR A 1 91 ?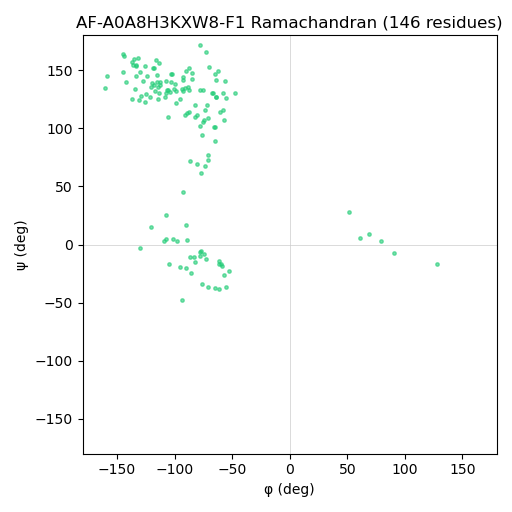 -12.248 -1.597 4.222 1.00 95.00 91 TYR A C 1
ATOM 748 O O . TYR A 1 91 ? -12.036 -2.749 4.605 1.00 95.00 91 TYR A O 1
ATOM 756 N N . ARG A 1 92 ? -12.701 -1.333 3.001 1.00 93.44 92 ARG A N 1
ATOM 757 C CA . ARG A 1 92 ? -12.885 -2.337 1.958 1.00 93.44 92 ARG A CA 1
ATOM 758 C C . ARG A 1 92 ? -11.826 -2.159 0.881 1.00 93.44 92 ARG A C 1
ATOM 760 O O . ARG A 1 92 ? -11.690 -1.083 0.316 1.00 93.44 92 ARG A O 1
ATOM 767 N N . LEU A 1 93 ? -11.106 -3.226 0.553 1.00 92.94 93 LEU A N 1
ATOM 768 C CA . LEU A 1 93 ? -10.209 -3.242 -0.596 1.00 92.94 93 LEU A CA 1
ATOM 769 C C . LEU A 1 93 ? -11.038 -3.308 -1.887 1.00 92.94 93 LEU A C 1
ATOM 771 O O . LEU A 1 93 ? -11.728 -4.304 -2.130 1.00 92.94 93 LEU A O 1
ATOM 775 N N . GLN A 1 94 ? -10.959 -2.265 -2.709 1.00 88.44 94 GLN A N 1
ATOM 776 C CA . GLN A 1 94 ? -11.763 -2.118 -3.922 1.00 88.44 94 GLN A CA 1
ATOM 777 C C . GLN A 1 94 ? -11.502 -3.216 -4.952 1.00 88.44 94 GLN A C 1
ATOM 779 O O . GLN A 1 94 ? -10.392 -3.748 -5.078 1.00 88.44 94 GLN A O 1
ATOM 784 N N . ALA A 1 95 ? -12.529 -3.558 -5.731 1.00 76.62 95 ALA A N 1
ATOM 785 C CA . ALA A 1 95 ? -12.360 -4.415 -6.889 1.00 76.62 95 ALA A CA 1
ATOM 786 C C . ALA A 1 95 ? -11.602 -3.706 -7.999 1.00 76.62 95 ALA A C 1
ATOM 788 O O . ALA A 1 95 ? -11.580 -2.484 -8.119 1.00 76.62 95 ALA A O 1
ATOM 789 N N . THR A 1 96 ? -10.916 -4.511 -8.807 1.00 67.19 96 THR A N 1
ATOM 790 C CA . THR A 1 96 ? -10.254 -4.019 -10.009 1.00 67.19 96 THR A CA 1
ATOM 791 C C . THR A 1 96 ? -11.308 -3.342 -10.887 1.00 67.19 96 THR A C 1
ATOM 793 O O . THR A 1 96 ? -12.133 -4.034 -11.473 1.00 67.19 96 THR A O 1
ATOM 796 N N . GLY A 1 97 ? -11.280 -2.009 -10.963 1.00 61.56 97 GLY A N 1
ATOM 797 C CA . GLY A 1 97 ? -12.202 -1.220 -11.788 1.00 61.56 97 GLY A CA 1
ATOM 798 C C . GLY A 1 97 ? -12.945 -0.093 -11.065 1.00 61.56 97 GLY A C 1
ATOM 799 O O . GLY A 1 97 ? -13.424 0.801 -11.752 1.00 61.56 97 GLY A O 1
ATOM 800 N N . ASP A 1 98 ? -12.995 -0.082 -9.727 1.00 66.50 98 ASP A N 1
ATOM 801 C CA . ASP A 1 98 ? -13.847 0.873 -8.988 1.00 66.50 98 ASP A CA 1
ATOM 802 C C . ASP A 1 98 ? -13.267 2.305 -8.934 1.00 66.50 98 ASP A C 1
ATOM 804 O O . ASP A 1 98 ? -14.006 3.282 -9.031 1.00 66.50 98 ASP A O 1
ATOM 808 N N . LYS A 1 99 ? -11.934 2.455 -8.867 1.00 69.94 99 LYS A N 1
ATOM 809 C CA . LYS A 1 99 ? -11.217 3.728 -9.086 1.00 69.94 99 LYS A CA 1
ATOM 810 C C . LYS A 1 99 ? -10.364 3.650 -10.355 1.00 69.94 99 LYS A C 1
ATOM 812 O O . LYS A 1 99 ? -9.574 2.720 -10.538 1.00 69.94 99 LYS A O 1
ATOM 817 N N . TRP A 1 100 ? -10.491 4.661 -11.216 1.00 69.75 100 TRP A N 1
ATOM 818 C CA . TRP A 1 100 ? -9.819 4.711 -12.521 1.00 69.75 100 TRP A CA 1
ATOM 819 C C . TRP A 1 100 ? -8.302 4.935 -12.412 1.00 69.75 100 TRP A C 1
ATOM 821 O O . TRP A 1 100 ? -7.528 4.344 -13.168 1.00 69.75 100 TRP A O 1
ATOM 831 N N . ARG A 1 101 ? -7.854 5.752 -11.450 1.00 87.06 101 ARG A N 1
ATOM 832 C CA . ARG A 1 101 ? -6.437 6.083 -11.269 1.00 87.06 101 ARG A CA 1
ATOM 833 C C . ARG A 1 101 ? -5.772 5.096 -10.311 1.00 87.06 101 ARG A C 1
ATOM 835 O O . ARG A 1 101 ? -6.068 5.082 -9.124 1.00 87.06 101 ARG A O 1
ATOM 842 N N . ARG A 1 102 ? -4.869 4.258 -10.828 1.00 90.06 102 ARG A N 1
ATOM 843 C CA . ARG A 1 102 ? -4.168 3.206 -10.053 1.00 90.06 102 ARG A CA 1
ATOM 844 C C . ARG A 1 102 ? -2.655 3.203 -10.222 1.00 90.06 102 ARG A C 1
ATOM 846 O O . ARG A 1 102 ? -1.982 2.386 -9.605 1.00 90.06 102 ARG A O 1
ATOM 853 N N . ILE A 1 103 ? -2.131 4.075 -11.078 1.00 91.62 103 ILE A N 1
ATOM 854 C CA . ILE A 1 103 ? -0.703 4.179 -11.366 1.00 91.62 103 ILE A CA 1
ATOM 855 C C . ILE A 1 103 ? -0.220 5.533 -10.874 1.00 91.62 103 ILE A C 1
ATOM 857 O O . ILE A 1 103 ? -0.756 6.568 -11.276 1.00 91.62 103 ILE A O 1
ATOM 861 N N . PHE A 1 104 ? 0.809 5.512 -10.033 1.00 91.25 104 PHE A N 1
ATOM 862 C CA . PHE A 1 104 ? 1.385 6.710 -9.437 1.00 91.25 104 PHE A CA 1
ATOM 863 C C . PHE A 1 104 ? 2.909 6.687 -9.533 1.00 91.25 104 PHE A C 1
ATOM 865 O O . PHE A 1 104 ? 3.504 5.610 -9.437 1.00 91.25 104 PHE A O 1
ATOM 872 N N . PRO A 1 105 ? 3.569 7.843 -9.722 1.00 90.94 105 PRO A N 1
ATOM 873 C CA . PRO A 1 105 ? 5.003 7.916 -9.495 1.00 90.94 105 PRO A CA 1
ATOM 874 C C . PRO A 1 105 ? 5.279 7.681 -8.006 1.00 90.94 105 PRO A C 1
ATOM 876 O O . PRO A 1 105 ? 4.491 8.091 -7.158 1.00 90.94 105 PRO A O 1
ATOM 879 N N . ILE A 1 106 ? 6.407 7.050 -7.672 1.00 89.25 106 ILE A N 1
ATOM 880 C CA . ILE A 1 106 ? 6.744 6.739 -6.266 1.00 89.25 106 ILE A CA 1
ATOM 881 C C . ILE A 1 106 ? 6.851 7.981 -5.366 1.00 89.25 106 ILE A C 1
ATOM 883 O O . ILE A 1 106 ? 6.795 7.862 -4.152 1.00 89.25 106 ILE A O 1
ATOM 887 N N . THR A 1 107 ? 6.980 9.167 -5.961 1.00 85.19 107 THR A N 1
ATOM 888 C CA . THR A 1 107 ? 7.114 10.452 -5.269 1.00 85.19 107 THR A CA 1
ATOM 889 C C . THR A 1 107 ? 5.826 10.947 -4.611 1.00 85.19 107 THR A C 1
ATOM 891 O O . THR A 1 107 ? 5.894 11.913 -3.867 1.00 85.19 107 THR A O 1
ATOM 894 N N . VAL A 1 108 ? 4.658 10.357 -4.908 1.00 85.81 108 VAL A N 1
ATOM 895 C CA . VAL A 1 108 ? 3.385 10.760 -4.262 1.00 85.81 108 VAL A CA 1
ATOM 896 C C . VAL A 1 108 ? 3.166 10.105 -2.902 1.00 85.81 108 VAL A C 1
ATOM 898 O O . VAL A 1 108 ? 2.199 10.425 -2.218 1.00 85.81 108 VAL A O 1
ATOM 901 N N . ILE A 1 109 ? 3.990 9.115 -2.568 1.00 83.25 109 ILE A N 1
ATOM 902 C CA . ILE A 1 109 ? 3.840 8.330 -1.350 1.00 83.25 109 ILE A CA 1
ATOM 903 C C . ILE A 1 109 ? 4.303 9.192 -0.183 1.00 83.25 109 ILE A C 1
ATOM 905 O O . ILE A 1 109 ? 5.378 9.791 -0.254 1.00 83.25 109 ILE A O 1
ATOM 909 N N . ASP A 1 110 ? 3.504 9.234 0.885 1.00 73.56 110 ASP A N 1
ATOM 910 C CA . ASP A 1 110 ? 3.950 9.834 2.140 1.00 73.56 110 ASP A CA 1
ATOM 911 C C . ASP A 1 110 ? 5.251 9.152 2.587 1.00 73.56 110 ASP A C 1
ATOM 913 O O . ASP A 1 110 ? 5.330 7.927 2.709 1.00 73.56 110 ASP A O 1
ATOM 917 N N . ASN A 1 111 ? 6.283 9.957 2.826 1.00 67.19 111 ASN A N 1
ATOM 918 C CA . ASN A 1 111 ? 7.608 9.488 3.215 1.00 67.19 111 ASN A CA 1
ATOM 919 C C . ASN A 1 111 ? 7.611 8.727 4.548 1.00 67.19 111 ASN A C 1
ATOM 921 O O . ASN A 1 111 ? 8.580 8.034 4.862 1.00 67.19 111 ASN A O 1
ATOM 925 N N . PHE A 1 112 ? 6.533 8.832 5.323 1.00 65.94 112 PHE A N 1
ATOM 926 C CA . PHE A 1 112 ? 6.345 8.084 6.549 1.00 65.94 112 PHE A CA 1
ATOM 927 C C . PHE A 1 112 ? 5.317 6.968 6.333 1.00 65.94 112 PHE A C 1
ATOM 929 O O . PHE A 1 112 ? 4.118 7.222 6.225 1.00 65.94 112 PHE A O 1
ATOM 936 N N . GLN A 1 113 ? 5.765 5.706 6.335 1.00 66.44 113 GLN A N 1
ATOM 937 C CA . GLN A 1 113 ? 4.859 4.556 6.433 1.00 66.44 113 GLN A CA 1
ATOM 938 C C . GLN A 1 113 ? 4.155 4.583 7.800 1.00 66.44 113 GLN A C 1
ATOM 940 O O . GLN A 1 113 ? 4.655 4.040 8.779 1.00 66.44 113 GLN A O 1
ATOM 945 N N . LYS A 1 114 ? 3.007 5.261 7.866 1.00 74.50 114 LYS A N 1
ATOM 946 C CA . LYS A 1 114 ? 2.201 5.463 9.085 1.00 74.50 114 LYS A CA 1
ATOM 947 C C . LYS A 1 114 ? 0.912 4.649 9.093 1.00 74.50 114 LYS A C 1
ATOM 949 O O . LYS A 1 114 ? 0.082 4.811 9.984 1.00 74.50 114 LYS A O 1
ATOM 954 N N . VAL A 1 115 ? 0.708 3.796 8.090 1.00 85.50 115 VAL A N 1
ATOM 955 C CA . VAL A 1 115 ? -0.532 3.038 7.941 1.00 85.50 115 VAL A CA 1
ATOM 956 C C . VAL A 1 115 ? -0.275 1.542 7.953 1.00 85.50 115 VAL A C 1
ATOM 958 O O . VAL A 1 115 ? 0.656 1.031 7.336 1.00 85.50 115 VAL A O 1
ATOM 961 N N . HIS A 1 116 ? -1.113 0.834 8.702 1.00 89.75 116 HIS A N 1
ATOM 962 C CA . HIS A 1 116 ? -1.047 -0.607 8.837 1.00 89.75 116 HIS A CA 1
ATOM 963 C C . HIS A 1 116 ? -2.459 -1.175 8.768 1.00 89.75 116 HIS A C 1
ATOM 965 O O . HIS A 1 116 ? -3.334 -0.770 9.535 1.00 89.75 116 HIS A O 1
ATOM 971 N N . PHE A 1 117 ? -2.677 -2.112 7.849 1.00 93.12 117 PHE A N 1
ATOM 972 C CA . PHE A 1 117 ? -3.949 -2.804 7.693 1.00 93.12 117 PHE A CA 1
ATOM 973 C C . PHE A 1 117 ? -3.815 -4.276 8.060 1.00 93.12 117 PHE A C 1
ATOM 975 O O . PHE A 1 117 ? -2.848 -4.944 7.700 1.00 93.12 117 PHE A O 1
ATOM 982 N N . ILE A 1 118 ? -4.836 -4.791 8.738 1.00 92.00 118 ILE A N 1
ATOM 983 C CA . ILE A 1 118 ? -4.958 -6.205 9.093 1.00 92.00 118 ILE A CA 1
ATOM 984 C C . ILE A 1 118 ? -6.196 -6.754 8.398 1.00 92.00 118 ILE A C 1
ATOM 986 O O . ILE A 1 118 ? -7.262 -6.143 8.454 1.00 92.00 118 ILE A O 1
ATOM 990 N N . HIS A 1 119 ? -6.080 -7.901 7.733 1.00 91.94 119 HIS A N 1
ATOM 991 C CA . HIS A 1 119 ? -7.236 -8.515 7.091 1.00 91.94 119 HIS A CA 1
ATOM 992 C C . HIS A 1 119 ? -8.278 -8.915 8.149 1.00 91.94 119 HIS A C 1
ATOM 994 O O . HIS A 1 119 ? -7.955 -9.614 9.112 1.00 91.94 119 HIS A O 1
ATOM 1000 N N . ASN A 1 120 ? -9.529 -8.475 7.981 1.00 91.00 120 ASN A N 1
ATOM 1001 C CA . ASN A 1 120 ? -10.610 -8.747 8.926 1.00 91.00 120 ASN A CA 1
ATOM 1002 C C . ASN A 1 120 ? -11.184 -10.152 8.700 1.00 91.00 120 ASN A C 1
ATOM 1004 O O . ASN A 1 120 ? -12.306 -10.301 8.221 1.00 91.00 120 ASN A O 1
ATOM 1008 N N . CYS A 1 121 ? -10.408 -11.188 9.012 1.00 86.12 121 CYS A N 1
ATOM 1009 C CA . CYS A 1 121 ? -10.778 -12.588 8.801 1.00 86.12 121 CYS A CA 1
ATOM 1010 C C . CYS A 1 121 ? -11.845 -13.064 9.815 1.00 86.12 121 CYS A C 1
ATOM 1012 O O . CYS A 1 121 ? -11.575 -13.874 10.695 1.00 86.12 121 CYS A O 1
ATOM 1014 N N . ASN A 1 122 ? -13.065 -12.533 9.716 1.00 79.81 122 ASN A N 1
ATOM 1015 C CA . ASN A 1 122 ? -14.173 -12.805 10.638 1.00 79.81 122 ASN A CA 1
ATOM 1016 C C . ASN A 1 122 ? -15.157 -13.879 10.138 1.00 79.81 122 ASN A C 1
ATOM 1018 O O . ASN A 1 122 ? -16.171 -14.125 10.790 1.00 79.81 122 ASN A O 1
ATOM 1022 N N . SER A 1 123 ? -14.889 -14.500 8.985 1.00 76.19 123 SER A N 1
ATOM 1023 C CA . SER A 1 123 ? -15.739 -15.558 8.439 1.00 76.19 123 SER A CA 1
ATOM 1024 C C . SER A 1 123 ? -15.334 -16.927 8.985 1.00 76.19 123 SER A C 1
ATOM 1026 O O . SER A 1 123 ? -14.165 -17.184 9.267 1.00 76.19 123 SER A O 1
ATOM 1028 N N . GLU A 1 124 ? -16.286 -17.858 9.068 1.00 75.00 124 GLU A N 1
ATOM 1029 C CA . GLU A 1 124 ? -16.003 -19.256 9.437 1.00 75.00 124 GLU A CA 1
ATOM 1030 C C . GLU A 1 124 ? -15.013 -19.936 8.470 1.00 75.00 124 GLU A C 1
ATOM 1032 O O . GLU A 1 124 ? -14.388 -20.936 8.811 1.00 75.00 124 GLU A O 1
ATOM 1037 N N . ARG A 1 125 ? -14.825 -19.371 7.266 1.00 75.19 125 ARG A N 1
ATOM 1038 C CA . ARG A 1 125 ? -13.858 -19.839 6.261 1.00 75.19 125 ARG A CA 1
ATOM 1039 C C . ARG A 1 125 ? -12.416 -19.416 6.568 1.00 75.19 125 ARG A C 1
ATOM 1041 O O . ARG A 1 125 ? -11.497 -19.914 5.925 1.00 75.19 125 ARG A O 1
ATOM 1048 N N . CYS A 1 126 ? -12.212 -18.533 7.544 1.00 78.56 126 CYS A N 1
ATOM 1049 C CA . CYS A 1 126 ? -10.914 -18.100 8.060 1.00 78.56 126 CYS A CA 1
ATOM 1050 C C . CYS A 1 126 ? -10.447 -18.937 9.264 1.00 78.56 126 CYS A C 1
ATOM 1052 O O . CYS A 1 126 ? -10.010 -18.396 10.279 1.00 78.56 126 CYS A O 1
ATOM 1054 N N . GLN A 1 127 ? -10.565 -20.260 9.187 1.00 78.62 127 GLN A N 1
ATOM 1055 C CA . GLN A 1 127 ? -10.034 -21.166 10.206 1.00 78.62 127 GLN A CA 1
ATOM 1056 C C . GLN A 1 127 ? -8.812 -21.882 9.650 1.00 78.62 127 GLN A C 1
ATOM 1058 O O . GLN A 1 127 ? -8.894 -22.447 8.562 1.00 78.62 127 GLN A O 1
ATOM 1063 N N . LEU A 1 128 ? -7.700 -21.885 10.396 1.00 73.38 128 LEU A N 1
ATOM 1064 C CA . LEU A 1 128 ? -6.461 -22.552 9.985 1.00 73.38 128 LEU A CA 1
ATOM 1065 C C . LEU A 1 128 ? -6.746 -23.981 9.478 1.00 73.38 128 LEU A C 1
ATOM 1067 O O . LEU A 1 128 ? -7.430 -24.737 10.169 1.00 73.38 128 LEU A O 1
ATOM 1071 N N . PRO A 1 129 ? -6.228 -24.370 8.297 1.00 79.56 129 PRO A N 1
ATOM 1072 C CA . PRO A 1 129 ? -5.259 -23.657 7.450 1.00 79.56 129 PRO A CA 1
ATOM 1073 C C . PRO A 1 129 ? -5.885 -22.695 6.418 1.00 79.56 129 PRO A C 1
ATOM 1075 O O . PRO A 1 129 ? -5.171 -22.130 5.592 1.00 79.56 129 PRO A O 1
ATOM 1078 N N . ASN A 1 130 ? -7.205 -22.534 6.423 1.00 80.25 130 ASN A N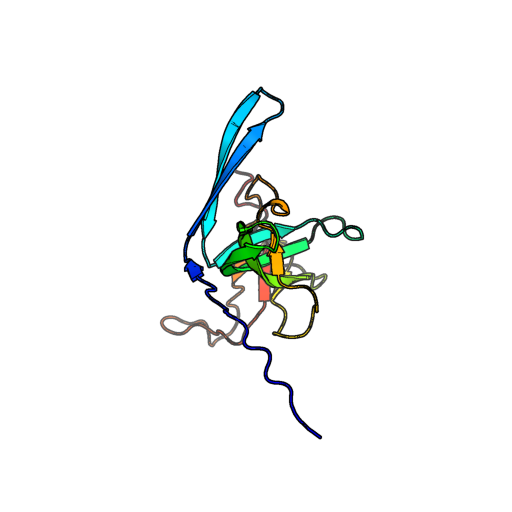 1
ATOM 1079 C CA . ASN A 1 130 ? -7.950 -21.793 5.416 1.00 80.25 130 ASN A CA 1
ATOM 1080 C C . ASN A 1 130 ? -7.991 -20.293 5.720 1.00 80.25 130 ASN A C 1
ATOM 1082 O O . ASN A 1 130 ? -8.129 -19.856 6.864 1.00 80.25 130 ASN A O 1
ATOM 1086 N N . HIS A 1 131 ? -7.901 -19.503 4.655 1.00 82.00 131 HIS A N 1
ATOM 1087 C CA . HIS A 1 131 ? -8.016 -18.056 4.700 1.00 82.00 131 HIS A CA 1
ATOM 1088 C C . HIS A 1 131 ? -9.006 -17.611 3.627 1.00 82.00 131 HIS A C 1
ATOM 1090 O O . HIS A 1 131 ? -8.831 -17.916 2.445 1.00 82.00 131 HIS A O 1
ATOM 1096 N N . ASP A 1 132 ? -10.039 -16.873 4.024 1.00 82.56 132 ASP A N 1
ATOM 1097 C CA . ASP A 1 132 ? -11.046 -16.370 3.098 1.00 82.56 132 ASP A CA 1
ATOM 1098 C C . ASP A 1 132 ? -10.500 -15.181 2.308 1.00 82.56 132 ASP A C 1
ATOM 1100 O O . ASP A 1 132 ? -10.551 -14.038 2.750 1.00 82.56 132 ASP A O 1
ATOM 1104 N N . THR A 1 133 ? -9.969 -15.441 1.116 1.00 81.00 133 THR A N 1
ATOM 1105 C CA . THR A 1 133 ? -9.478 -14.386 0.219 1.00 81.00 133 THR A CA 1
ATOM 1106 C C . THR A 1 133 ? -10.599 -13.638 -0.506 1.00 81.00 133 THR A C 1
ATOM 1108 O O . THR A 1 133 ? -10.311 -12.708 -1.257 1.00 81.00 133 THR A O 1
ATOM 1111 N N . THR A 1 134 ? -11.861 -14.061 -0.353 1.00 83.69 134 THR A N 1
ATOM 1112 C CA . THR A 1 134 ? -13.017 -13.376 -0.957 1.00 83.69 134 THR A CA 1
ATOM 1113 C C . THR A 1 134 ? -13.525 -12.244 -0.079 1.00 83.69 134 THR A C 1
ATOM 1115 O O . THR A 1 134 ? -14.101 -11.283 -0.589 1.00 83.69 134 THR A O 1
ATOM 1118 N N . ASN A 1 135 ? -13.264 -12.324 1.226 1.00 87.31 135 ASN A N 1
ATOM 1119 C CA . ASN A 1 135 ? -13.444 -11.207 2.127 1.00 87.31 135 ASN A CA 1
ATOM 1120 C C . ASN A 1 135 ? -12.420 -10.116 1.794 1.00 87.31 135 ASN A C 1
ATOM 1122 O O . ASN A 1 135 ? -11.231 -10.365 1.618 1.00 87.31 135 ASN A O 1
ATOM 1126 N N . ARG A 1 136 ? -12.909 -8.888 1.656 1.00 90.62 136 ARG A N 1
ATOM 1127 C CA . ARG A 1 136 ? -12.098 -7.724 1.283 1.00 90.62 136 ARG A CA 1
ATOM 1128 C C . ARG A 1 136 ? -12.150 -6.648 2.347 1.00 90.62 136 ARG A C 1
ATOM 1130 O O . ARG A 1 136 ? -11.809 -5.509 2.053 1.00 90.62 136 ARG A O 1
ATOM 1137 N N . ILE A 1 137 ? -12.616 -6.985 3.545 1.00 93.69 137 ILE A N 1
ATOM 1138 C CA . ILE A 1 137 ? -12.668 -6.069 4.675 1.00 93.69 137 ILE A CA 1
ATOM 1139 C C . ILE A 1 137 ? -11.342 -6.135 5.428 1.00 93.69 137 ILE A C 1
ATOM 1141 O O . ILE A 1 137 ? -10.817 -7.208 5.719 1.00 93.69 137 ILE A O 1
ATOM 1145 N N . TRP A 1 138 ? -10.804 -4.968 5.743 1.00 95.06 138 TRP A N 1
ATOM 1146 C CA . TRP A 1 138 ? -9.545 -4.774 6.443 1.00 95.06 138 TRP A CA 1
ATOM 1147 C C . TRP A 1 138 ? -9.750 -3.795 7.594 1.00 95.06 138 TRP A C 1
ATOM 1149 O O . TRP A 1 138 ? -10.580 -2.893 7.523 1.00 95.06 138 TRP A O 1
ATOM 1159 N N . ILE A 1 139 ? -8.992 -3.983 8.664 1.00 94.69 139 ILE A N 1
ATOM 1160 C CA . ILE A 1 139 ? -8.987 -3.138 9.854 1.00 94.69 139 ILE A CA 1
ATOM 1161 C C . ILE A 1 139 ? -7.793 -2.195 9.731 1.00 94.69 139 ILE A C 1
ATOM 1163 O O . ILE A 1 139 ? -6.660 -2.676 9.639 1.00 94.69 139 ILE A O 1
ATOM 1167 N N . LYS A 1 140 ? -8.018 -0.877 9.751 1.00 93.94 140 LYS A N 1
ATOM 1168 C CA . LYS A 1 140 ? -6.928 0.103 9.881 1.00 93.94 140 LYS A CA 1
ATOM 1169 C C . LYS A 1 140 ? -6.451 0.087 11.332 1.00 93.94 140 LYS A C 1
ATOM 1171 O O . LYS A 1 140 ? -7.168 0.524 12.228 1.00 93.94 140 LYS A O 1
ATOM 1176 N N . ASN A 1 14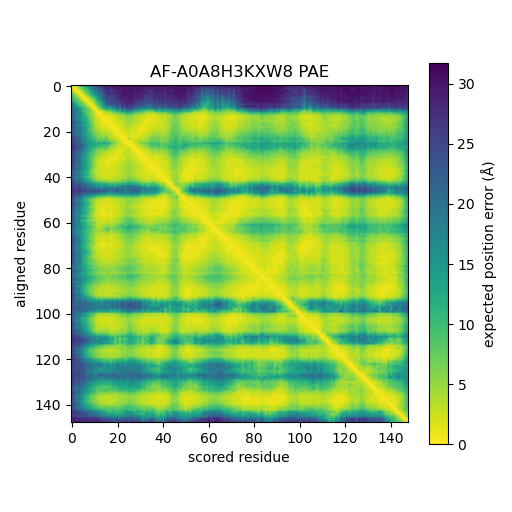1 ? -5.271 -0.468 11.587 1.00 91.06 141 ASN A N 1
ATOM 1177 C CA . ASN A 1 141 ?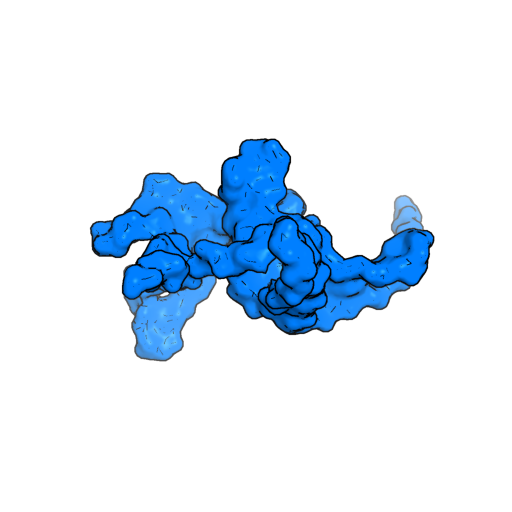 -4.747 -0.604 12.941 1.00 91.06 141 ASN A CA 1
ATOM 1178 C C . ASN A 1 141 ? -4.181 0.734 13.437 1.00 91.06 141 ASN A C 1
ATOM 1180 O O . ASN A 1 141 ? -3.051 1.099 13.116 1.00 91.06 141 ASN A O 1
ATOM 1184 N N . ASN A 1 142 ? -4.951 1.423 14.277 1.00 87.69 142 ASN A N 1
ATOM 1185 C CA . ASN A 1 142 ? -4.558 2.707 14.863 1.00 87.69 142 ASN A CA 1
ATOM 1186 C C . ASN A 1 142 ? -3.570 2.580 16.040 1.00 87.69 142 ASN A C 1
ATOM 1188 O O . ASN A 1 142 ? -3.082 3.587 16.546 1.00 87.69 142 ASN A O 1
ATOM 1192 N N . PHE A 1 143 ? -3.270 1.363 16.498 1.00 82.94 143 PHE A N 1
ATOM 1193 C CA . PHE A 1 143 ? -2.377 1.125 17.637 1.00 82.94 143 PHE A CA 1
ATOM 1194 C C . PHE A 1 143 ? -0.929 0.850 17.216 1.00 82.94 143 PHE A C 1
ATOM 1196 O O . PHE A 1 143 ? -0.024 0.988 18.030 1.00 82.94 143 PHE A O 1
ATOM 1203 N N . TYR A 1 144 ? -0.694 0.463 15.957 1.00 72.38 144 TYR A N 1
ATOM 1204 C CA . TYR A 1 144 ? 0.602 -0.061 15.512 1.00 72.38 144 TYR A CA 1
ATOM 1205 C C . TYR A 1 144 ? 1.750 0.961 15.589 1.00 72.38 144 TYR A C 1
ATOM 1207 O O . TYR A 1 144 ? 2.865 0.603 15.951 1.00 72.38 144 TYR A O 1
ATOM 1215 N N . PHE A 1 145 ? 1.480 2.234 15.291 1.00 64.19 145 PHE A N 1
ATOM 1216 C CA . PHE A 1 145 ? 2.490 3.304 15.305 1.00 64.19 145 PHE A CA 1
ATOM 1217 C C . PHE A 1 145 ? 2.430 4.183 16.560 1.00 64.19 145 PHE A C 1
ATOM 1219 O O . PHE A 1 145 ? 3.166 5.159 16.665 1.00 64.19 145 PHE A O 1
ATOM 1226 N N . THR A 1 146 ? 1.572 3.826 17.515 1.00 58.19 146 THR A N 1
ATOM 1227 C CA . THR A 1 146 ? 1.281 4.610 18.727 1.00 58.19 146 THR A CA 1
ATOM 1228 C C . THR A 1 146 ? 1.901 3.960 19.966 1.00 58.19 146 THR A C 1
ATOM 1230 O O . THR A 1 146 ? 1.380 4.107 21.068 1.00 58.19 146 THR A O 1
ATOM 1233 N N . ALA A 1 147 ? 2.979 3.183 19.799 1.00 45.84 147 ALA A N 1
ATOM 1234 C CA . ALA A 1 147 ? 3.683 2.583 20.928 1.00 45.84 147 ALA A CA 1
ATOM 1235 C C . ALA A 1 147 ? 4.162 3.697 21.881 1.00 45.84 147 ALA A C 1
ATOM 1237 O O . ALA A 1 147 ? 4.939 4.563 21.479 1.00 45.84 147 ALA A O 1
ATOM 1238 N N . VAL A 1 148 ? 3.610 3.677 23.099 1.00 42.41 148 VAL A N 1
ATOM 1239 C CA . VAL A 1 148 ? 3.846 4.618 24.208 1.00 42.41 148 VAL A CA 1
ATOM 1240 C C . VAL A 1 148 ? 5.164 4.305 24.901 1.00 42.41 148 VAL A C 1
ATOM 1242 O O . VAL A 1 148 ? 5.423 3.098 25.120 1.00 42.41 148 VAL A O 1
#

Secondary structure (DSSP, 8-state):
------------EEESEEEEEEE-TTS-EEEEEEETT-EEEE--TT-S-EEEEEEEEEEEE-TTS-EEEEEEEEEEEEEEEE-TTT-PEEEEE--TTSSS--EEEGGGB-SS----EEE---STT-STT---TT--EEEE-TTTT---

Solvent-accessible surface area (backbone atoms only — not comparable to full-atom values): 9183 Å² total; per-residue (Å²): 136,83,80,80,76,76,85,71,84,75,78,66,49,76,47,64,64,52,71,54,74,48,72,45,99,86,70,47,79,46,75,45,78,48,43,65,66,39,48,43,48,38,72,50,100,92,45,96,73,41,45,31,33,31,74,38,34,38,39,44,73,44,98,84,75,46,76,47,54,32,35,31,48,43,45,48,41,81,65,91,44,57,39,91,86,78,70,27,49,31,27,34,56,52,62,96,73,78,63,87,84,39,74,42,55,64,84,58,48,56,85,64,83,82,58,46,74,42,78,57,69,79,51,89,57,40,44,88,95,41,69,54,81,82,62,44,45,27,31,43,49,79,62,78,86,59,79,127

Nearest PDB structures (foldseek):
  3pt9-assembly1_A  TM=6.707E-01  e=4.409E-02  Mus musculus
  5guv-assembly1_A  TM=6.140E-01  e=3.362E-02  Mus musculus
  5wy1-assembly1_A-2  TM=6.618E-01  e=6.103E-02  Mus musculus
  7cce-assembly1_A  TM=5.573E-01  e=2.707E-02  Arabidopsis thaliana
  3av5-assembly1_A  TM=6.626E-01  e=7.580E-02  Mus musculus

Organism: NCBI:txid94130

Mean predicted aligned error: 8.61 Å

Sequence (148 aa):
MKFEAALMNVSTSWYKLASYTFEEESGILSKVYLHLGDFITIYEEDHEESYAVIKGIFRHKSNNDKYYAFIVVDWFEDTGAEHSVLKCPLYRLQATGDKWRRIFPITVIDNFQKVHFIHNCNSERCQLPNHDTTNRIWIKNNFYFTAV

pLDDT: mean 82.48, std 14.08, range [36.84, 95.62]